Protein AF-A0A846G7L5-F1 (afdb_monomer_lite)

pLDDT: mean 90.33, std 10.35, range [46.09, 96.69]

Sequence (56 aa):
MPNQIPEQIASMAALEPKAKVQHYKYTPKPLAKLDADVLVTYTGVCAKDVHMIDND

Secondary structure (DSSP, 8-state):
---PPPSSEEEEE-SSTTPPPEEEEEPPPP--TT------S-----HHHHHHHHT-

Foldseek 3Di:
DPPDDDQKDWDWDQPAAPRGTDIDIDGDDPADPPRDDDDDPDDDDDVVVNCVSNVD

Structure (mmCIF, N/CA/C/O backbone):
data_AF-A0A846G7L5-F1
#
_entry.id   AF-A0A846G7L5-F1
#
loop_
_atom_site.group_PDB
_atom_site.id
_atom_site.type_symbol
_atom_site.label_atom_id
_atom_site.label_alt_id
_atom_site.label_comp_id
_atom_site.label_asym_id
_atom_site.label_entity_id
_atom_site.label_seq_id
_atom_site.pdbx_PDB_ins_code
_atom_site.Cartn_x
_atom_site.Cartn_y
_atom_site.Cartn_z
_atom_site.occupancy
_atom_site.B_iso_or_equiv
_atom_site.auth_seq_id
_atom_site.auth_comp_id
_atom_site.auth_asym_id
_atom_site.auth_atom_id
_atom_site.pdbx_PDB_model_num
ATOM 1 N N . MET A 1 1 ? -8.175 -15.826 17.743 1.00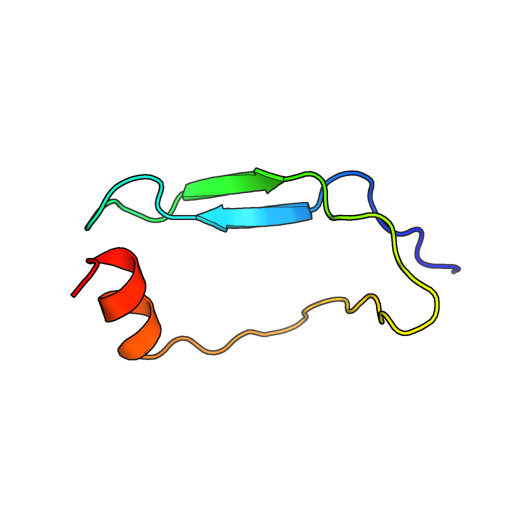 46.09 1 MET A N 1
ATOM 2 C CA . MET A 1 1 ? -7.265 -14.907 18.459 1.00 46.09 1 MET A CA 1
ATOM 3 C C . MET A 1 1 ? -7.658 -13.509 18.021 1.00 46.09 1 MET A C 1
ATOM 5 O O . MET A 1 1 ? -7.825 -13.348 16.817 1.00 46.09 1 MET A O 1
ATOM 9 N N . PRO A 1 2 ? -7.927 -12.546 18.915 1.00 49.88 2 PRO A N 1
ATOM 10 C CA . PRO A 1 2 ? -8.151 -11.181 18.461 1.00 49.88 2 PRO A CA 1
ATOM 11 C C . PRO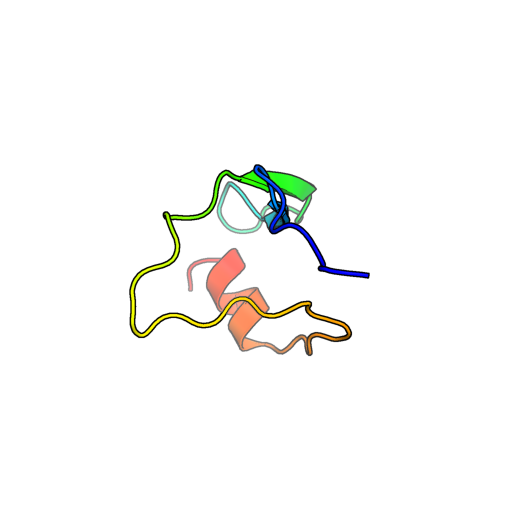 A 1 2 ? -6.839 -10.709 17.827 1.00 49.88 2 PRO A C 1
ATOM 13 O O . PRO A 1 2 ? -5.837 -10.574 18.523 1.00 49.88 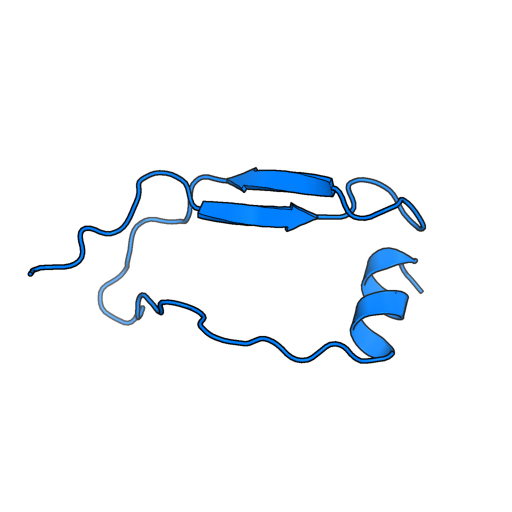2 PRO A O 1
ATOM 16 N N . ASN A 1 3 ? -6.820 -10.568 16.500 1.00 60.16 3 ASN A N 1
ATOM 17 C CA . ASN A 1 3 ? -5.704 -9.952 15.791 1.00 60.16 3 ASN A CA 1
ATOM 18 C C . ASN A 1 3 ? -5.596 -8.522 16.322 1.00 60.16 3 ASN A C 1
ATOM 20 O O . ASN A 1 3 ? -6.443 -7.685 16.017 1.00 60.16 3 ASN A O 1
ATOM 24 N N . GLN A 1 4 ? -4.612 -8.260 17.180 1.00 70.31 4 GLN A N 1
ATOM 25 C CA . GLN A 1 4 ? -4.276 -6.892 17.542 1.00 70.31 4 GLN A CA 1
ATOM 26 C C . GLN A 1 4 ? -3.725 -6.201 16.300 1.00 70.31 4 GLN A C 1
ATOM 28 O O . GLN A 1 4 ? -2.847 -6.736 15.622 1.00 70.31 4 GLN A O 1
ATOM 33 N N . ILE A 1 5 ? -4.255 -5.013 16.025 1.00 75.94 5 ILE A N 1
ATOM 34 C CA . ILE A 1 5 ? -3.746 -4.145 14.970 1.00 75.94 5 ILE A CA 1
ATOM 35 C C . ILE A 1 5 ? -2.323 -3.738 15.380 1.00 75.94 5 ILE A C 1
ATOM 37 O O . ILE A 1 5 ? -2.146 -3.221 16.488 1.00 75.94 5 ILE A O 1
ATOM 41 N N . PRO A 1 6 ? -1.300 -4.004 14.552 1.00 84.06 6 PRO A N 1
ATOM 42 C CA . PRO A 1 6 ? 0.073 -3.669 14.894 1.00 84.06 6 PRO A CA 1
ATOM 43 C C . PRO A 1 6 ? 0.281 -2.147 14.888 1.00 84.06 6 PRO A C 1
ATOM 45 O O . PRO A 1 6 ? -0.258 -1.438 14.042 1.00 84.06 6 PRO A O 1
ATOM 48 N N . GLU A 1 7 ? 1.119 -1.642 15.798 1.00 86.69 7 GLU A N 1
ATOM 49 C CA . GLU A 1 7 ? 1.466 -0.209 15.867 1.00 86.69 7 GLU A CA 1
ATOM 50 C C . GLU A 1 7 ? 2.234 0.283 14.628 1.00 86.69 7 GLU A C 1
ATOM 52 O O . GLU A 1 7 ? 2.231 1.474 14.308 1.00 86.69 7 GLU A O 1
ATOM 57 N N . GLN A 1 8 ? 2.911 -0.633 13.931 1.00 92.69 8 GLN A N 1
ATOM 58 C CA . GLN A 1 8 ? 3.627 -0.364 12.690 1.00 92.69 8 GLN A CA 1
ATOM 59 C C . GLN A 1 8 ? 3.324 -1.437 11.650 1.00 92.69 8 GLN A C 1
ATOM 61 O O . GLN A 1 8 ? 3.354 -2.633 11.944 1.00 92.69 8 GLN A O 1
ATOM 66 N N . ILE A 1 9 ? 3.110 -1.003 10.412 1.00 93.94 9 ILE A N 1
ATOM 67 C CA . ILE A 1 9 ? 2.873 -1.875 9.265 1.00 93.94 9 ILE A CA 1
ATOM 68 C C . ILE A 1 9 ? 4.169 -2.001 8.468 1.00 93.94 9 ILE A C 1
ATOM 70 O O . ILE A 1 9 ? 4.783 -1.001 8.094 1.00 93.94 9 ILE A O 1
ATOM 74 N N . ALA A 1 10 ? 4.591 -3.241 8.215 1.00 95.00 10 ALA A N 1
ATOM 75 C CA . ALA A 1 10 ? 5.702 -3.543 7.321 1.00 95.00 10 ALA A CA 1
ATOM 76 C C . ALA A 1 10 ? 5.219 -3.551 5.864 1.00 95.00 10 ALA A C 1
ATOM 78 O O . ALA A 1 10 ? 4.211 -4.170 5.538 1.00 95.00 10 ALA A O 1
ATOM 79 N N . SER A 1 11 ? 5.951 -2.863 4.995 1.00 95.06 11 SER A N 1
ATOM 80 C CA . SER A 1 11 ? 5.586 -2.605 3.602 1.00 95.06 11 SER A CA 1
ATOM 81 C C . SER A 1 11 ? 6.829 -2.511 2.711 1.00 95.06 11 SER A C 1
ATOM 83 O O . SER A 1 11 ? 7.961 -2.633 3.191 1.00 95.06 11 SER A O 1
ATOM 85 N N . MET A 1 12 ? 6.611 -2.297 1.414 1.00 95.88 12 MET A N 1
ATOM 86 C CA . MET A 1 12 ? 7.648 -2.004 0.426 1.00 95.88 12 MET A CA 1
ATOM 87 C C . MET A 1 12 ? 7.372 -0.622 -0.164 1.00 95.88 12 MET A C 1
ATOM 89 O O . MET A 1 12 ? 6.248 -0.363 -0.586 1.00 95.88 12 MET A O 1
ATOM 93 N N . ALA A 1 13 ? 8.375 0.253 -0.198 1.00 95.56 13 ALA A N 1
ATOM 94 C CA . ALA A 1 13 ? 8.231 1.614 -0.712 1.00 95.56 13 ALA A CA 1
ATOM 95 C C . ALA A 1 13 ? 9.439 2.024 -1.562 1.00 95.56 13 ALA A C 1
ATOM 97 O O . ALA A 1 13 ? 10.569 1.633 -1.265 1.00 95.56 13 ALA A O 1
ATOM 98 N N . ALA A 1 14 ? 9.199 2.833 -2.594 1.00 95.94 14 ALA A N 1
ATOM 99 C CA . ALA A 1 14 ? 10.228 3.613 -3.276 1.00 95.94 14 ALA A CA 1
ATOM 100 C C . ALA A 1 14 ? 10.216 5.029 -2.681 1.00 95.94 14 ALA A C 1
ATOM 102 O O . ALA A 1 14 ? 9.161 5.655 -2.614 1.00 95.94 14 ALA A O 1
ATOM 103 N N . LEU A 1 15 ? 11.363 5.506 -2.191 1.00 93.88 15 LEU A N 1
ATOM 104 C CA . LEU A 1 15 ? 11.457 6.821 -1.534 1.00 93.88 15 LEU A CA 1
ATOM 105 C C . LEU A 1 15 ? 11.827 7.954 -2.498 1.00 93.88 15 LEU A C 1
ATOM 107 O O . LEU A 1 15 ? 11.677 9.123 -2.159 1.00 93.88 15 LEU A O 1
ATOM 111 N N . GLU A 1 16 ? 12.302 7.603 -3.689 1.00 94.19 16 GLU A N 1
ATOM 112 C CA . GLU A 1 16 ? 12.694 8.528 -4.748 1.00 94.19 16 GLU A CA 1
ATOM 113 C C . GLU A 1 16 ? 12.172 7.997 -6.093 1.00 94.19 16 GLU A C 1
ATOM 115 O O . GLU A 1 16 ? 12.018 6.775 -6.238 1.00 94.19 16 GLU A O 1
ATOM 120 N N . PRO A 1 17 ? 11.913 8.870 -7.085 1.00 93.06 17 PRO A N 1
ATOM 121 C CA . PRO A 1 17 ? 11.469 8.439 -8.405 1.00 93.06 17 PRO A CA 1
ATOM 122 C C . PRO A 1 17 ? 12.444 7.437 -9.025 1.00 93.06 17 PRO A C 1
ATOM 124 O O . PRO A 1 17 ? 13.657 7.658 -9.004 1.00 93.06 17 PRO A O 1
ATOM 127 N N . LYS A 1 18 ? 11.917 6.352 -9.603 1.00 92.00 18 LYS A N 1
ATOM 128 C CA . LYS A 1 18 ? 12.702 5.280 -10.253 1.00 92.00 18 LYS A CA 1
ATOM 129 C C . LYS A 1 18 ? 13.634 4.505 -9.310 1.00 92.00 18 LYS A C 1
ATOM 131 O O . LYS A 1 18 ? 14.469 3.716 -9.766 1.00 92.00 18 LYS A O 1
ATOM 136 N N . ALA A 1 19 ? 13.530 4.713 -7.996 1.00 90.69 19 ALA A N 1
ATOM 137 C CA . ALA A 1 19 ? 14.304 3.956 -7.024 1.00 90.69 19 ALA A CA 1
ATOM 138 C C . ALA A 1 19 ? 13.776 2.523 -6.892 1.00 90.69 19 ALA A C 1
ATOM 140 O O . ALA A 1 19 ? 12.601 2.226 -7.113 1.00 90.69 19 ALA A O 1
ATOM 141 N N . LYS A 1 20 ? 14.654 1.613 -6.465 1.00 93.75 20 LYS A N 1
ATOM 142 C CA . LYS A 1 20 ? 14.233 0.256 -6.108 1.00 93.75 20 LYS A CA 1
ATOM 143 C C . LYS A 1 20 ? 13.354 0.306 -4.862 1.00 93.75 20 LYS A C 1
ATOM 145 O O . LYS A 1 20 ? 13.682 0.990 -3.894 1.00 93.75 20 LYS A O 1
ATOM 150 N N . VAL A 1 21 ? 12.277 -0.475 -4.870 1.00 94.62 21 VAL A N 1
ATOM 151 C CA . VAL A 1 21 ? 11.453 -0.667 -3.676 1.00 94.62 21 VAL A CA 1
ATOM 152 C C . VAL A 1 21 ? 12.270 -1.326 -2.567 1.00 94.62 21 VAL A C 1
ATOM 154 O O . VAL A 1 21 ? 13.011 -2.283 -2.801 1.00 94.62 21 VAL A O 1
ATOM 157 N N . GLN A 1 22 ? 12.121 -0.818 -1.351 1.00 96.25 22 GLN A N 1
ATOM 158 C CA . GLN A 1 22 ? 12.820 -1.299 -0.166 1.00 96.25 22 GLN A CA 1
ATOM 159 C C . GLN A 1 22 ? 11.8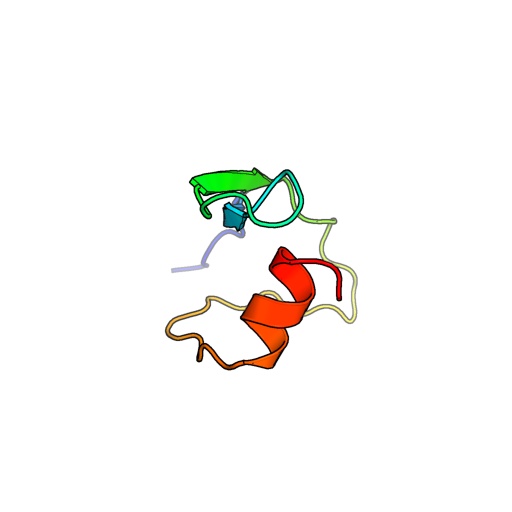56 -1.490 1.002 1.00 96.25 22 GLN A C 1
ATOM 161 O O . GLN A 1 22 ? 10.765 -0.916 1.021 1.00 96.25 22 GLN A O 1
ATOM 166 N N . HIS A 1 23 ? 12.265 -2.294 1.985 1.00 96.69 23 HIS A N 1
ATOM 167 C CA . HIS A 1 23 ? 11.479 -2.493 3.197 1.00 96.69 23 HIS A CA 1
ATOM 168 C C . HIS A 1 23 ? 11.254 -1.168 3.919 1.00 96.69 23 HIS A C 1
ATOM 170 O O . HIS A 1 23 ? 12.197 -0.436 4.220 1.00 96.69 23 HIS A O 1
ATOM 176 N N . TYR A 1 24 ? 9.995 -0.899 4.239 1.00 96.50 24 TYR A N 1
ATOM 177 C CA . TYR A 1 24 ? 9.581 0.314 4.916 1.00 96.50 24 TYR A CA 1
ATOM 178 C C . TYR A 1 24 ? 8.555 -0.001 5.999 1.00 96.50 24 TYR A C 1
ATOM 180 O O . TYR A 1 24 ? 7.672 -0.842 5.818 1.00 96.50 24 TYR A O 1
ATOM 188 N N . LYS A 1 25 ? 8.679 0.670 7.144 1.00 96.56 25 LYS A N 1
ATOM 189 C CA . LYS A 1 25 ? 7.728 0.569 8.251 1.00 96.56 25 LYS A CA 1
ATOM 190 C C . LYS A 1 25 ? 7.095 1.926 8.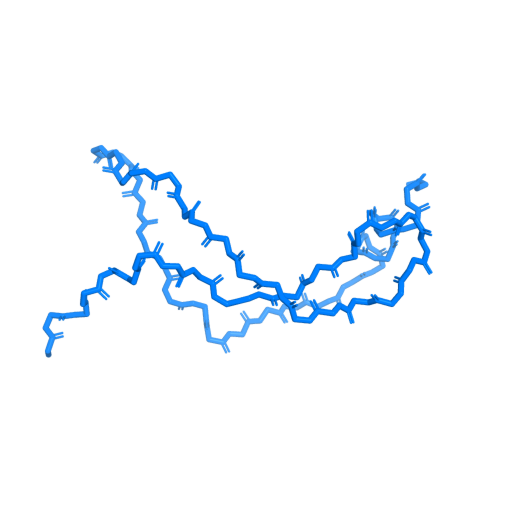477 1.00 96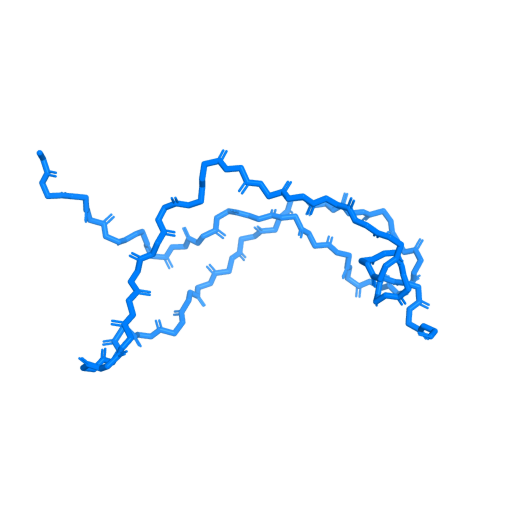.56 25 LYS A C 1
ATOM 192 O O . LYS A 1 25 ? 7.814 2.918 8.578 1.00 96.56 25 LYS A O 1
ATOM 197 N N . TYR A 1 26 ? 5.775 1.951 8.594 1.00 94.38 26 TYR A N 1
ATOM 198 C CA . TYR A 1 26 ? 5.035 3.171 8.890 1.00 94.38 26 TYR A CA 1
ATOM 199 C C . TYR A 1 26 ? 4.005 2.941 9.985 1.00 94.38 26 TYR A C 1
ATOM 201 O O . TYR A 1 26 ? 3.494 1.833 10.161 1.00 94.38 26 TYR A O 1
ATOM 209 N N . THR A 1 27 ? 3.698 4.008 10.716 1.00 94.31 27 THR A N 1
ATOM 210 C CA . THR A 1 27 ? 2.597 4.030 11.678 1.00 94.31 27 THR A CA 1
ATOM 211 C C . THR A 1 27 ? 1.313 4.388 10.931 1.00 94.31 27 THR A C 1
ATOM 213 O O . THR A 1 27 ? 1.250 5.467 10.332 1.00 94.31 27 THR A O 1
ATOM 216 N N . PRO A 1 28 ? 0.301 3.501 10.905 1.00 92.06 28 PRO A N 1
ATOM 217 C CA . PRO A 1 28 ? -0.970 3.806 10.267 1.00 92.06 28 PRO A CA 1
ATOM 218 C C . PRO A 1 28 ? -1.725 4.885 11.050 1.00 92.06 28 PRO A C 1
ATOM 220 O O . PRO A 1 28 ? -1.484 5.111 12.238 1.00 92.06 28 PRO A O 1
ATOM 223 N N . LYS A 1 29 ? -2.687 5.536 10.392 1.00 90.88 29 LYS A N 1
ATOM 224 C CA . LYS A 1 29 ? -3.634 6.404 11.101 1.00 90.88 29 LYS A CA 1
ATOM 225 C C . LYS A 1 29 ? -4.437 5.589 12.135 1.00 90.88 29 LYS A C 1
ATOM 227 O O . LYS A 1 29 ? -4.694 4.408 11.894 1.00 90.88 29 LYS A O 1
ATOM 232 N N . PRO A 1 30 ? -4.895 6.204 13.240 1.00 90.50 30 PRO A N 1
ATOM 233 C CA . PRO A 1 30 ? -5.842 5.559 14.145 1.00 90.50 30 PRO A CA 1
ATOM 234 C C . PRO A 1 30 ? -7.113 5.123 13.403 1.00 90.50 30 PRO A C 1
ATOM 236 O O . PRO A 1 30 ? -7.623 5.866 12.562 1.00 90.50 30 PRO A O 1
ATOM 239 N N . LEU A 1 31 ? -7.629 3.934 13.727 1.00 90.06 31 LEU A N 1
ATOM 240 C CA . LEU A 1 31 ? -8.818 3.375 13.084 1.00 90.06 31 LEU A CA 1
ATOM 241 C C . LEU A 1 31 ? -10.068 4.189 13.462 1.00 90.06 31 LEU A C 1
ATOM 243 O O . LEU A 1 31 ? -10.472 4.212 14.627 1.00 90.06 31 LEU A O 1
ATOM 247 N N . ALA A 1 32 ? -10.684 4.865 12.490 1.00 92.50 32 ALA A N 1
ATOM 248 C CA . ALA A 1 32 ? -11.933 5.586 12.708 1.00 92.50 32 ALA A CA 1
ATOM 249 C C . ALA A 1 32 ? -13.145 4.641 12.669 1.00 92.50 32 ALA A C 1
ATOM 251 O O . ALA A 1 32 ? -13.071 3.508 12.205 1.00 92.50 32 ALA A O 1
ATOM 252 N N . LYS A 1 33 ? -14.312 5.136 13.102 1.00 94.00 33 LYS A N 1
ATOM 253 C CA . LYS A 1 33 ? -15.556 4.345 13.202 1.00 94.00 33 LYS A CA 1
ATOM 254 C C . LYS A 1 33 ? -15.984 3.659 11.892 1.00 94.00 33 LYS A C 1
ATOM 256 O O . LYS A 1 33 ? -16.671 2.645 11.947 1.00 94.00 33 LYS A O 1
ATOM 261 N N . LEU A 1 34 ? -15.643 4.242 10.744 1.00 95.94 34 LEU A N 1
ATOM 262 C CA . LEU A 1 34 ? -16.005 3.730 9.416 1.00 95.94 34 LEU A CA 1
ATOM 263 C C . LEU A 1 34 ? -14.820 3.101 8.670 1.00 95.94 34 LEU A C 1
ATOM 265 O O . LEU A 1 34 ? -14.984 2.690 7.525 1.00 95.94 34 LEU A O 1
ATOM 269 N N . ASP A 1 35 ? -13.641 3.052 9.288 1.00 93.19 35 ASP A N 1
ATOM 270 C CA . ASP A 1 35 ? -12.485 2.393 8.696 1.00 93.19 35 ASP A CA 1
ATOM 271 C C . ASP A 1 35 ? -12.547 0.882 8.967 1.00 93.19 35 ASP A C 1
ATOM 273 O O . ASP A 1 35 ? -13.108 0.428 9.967 1.00 93.19 35 ASP A O 1
ATOM 277 N N . ALA A 1 36 ? -11.925 0.102 8.086 1.00 90.81 36 ALA A N 1
ATOM 278 C CA . ALA A 1 36 ? -11.690 -1.320 8.288 1.00 90.81 36 ALA A CA 1
ATOM 279 C C . ALA A 1 36 ? -10.183 -1.588 8.279 1.00 90.81 36 ALA A C 1
ATOM 281 O O . ALA A 1 36 ? -9.465 -1.054 7.432 1.00 90.81 36 ALA A O 1
ATOM 282 N N . ASP A 1 37 ? -9.722 -2.429 9.203 1.00 90.50 37 ASP A N 1
ATOM 283 C CA . ASP A 1 37 ? -8.366 -2.970 9.177 1.00 90.50 37 ASP A CA 1
ATOM 284 C C . ASP A 1 37 ? -8.359 -4.285 8.391 1.00 90.50 37 ASP A C 1
ATOM 286 O O . ASP A 1 37 ? -9.209 -5.154 8.611 1.00 90.50 37 ASP A O 1
ATOM 290 N N . VAL A 1 38 ? -7.433 -4.417 7.441 1.00 91.38 38 VAL A N 1
ATOM 291 C CA . VAL A 1 38 ? -7.395 -5.546 6.505 1.00 91.38 38 VAL A CA 1
ATOM 292 C C . VAL A 1 38 ? -6.008 -6.167 6.497 1.00 91.38 38 VAL A C 1
ATOM 294 O O . VAL A 1 38 ? -5.025 -5.535 6.115 1.00 91.38 38 VAL A O 1
ATOM 297 N N . LEU A 1 39 ? -5.945 -7.453 6.840 1.00 91.94 39 LEU A N 1
ATOM 298 C CA . LEU A 1 39 ? -4.744 -8.257 6.649 1.00 91.94 39 LEU A CA 1
ATOM 299 C C . LEU A 1 39 ? -4.610 -8.634 5.169 1.00 91.94 39 LEU A C 1
ATOM 301 O O . LEU A 1 39 ? -5.344 -9.483 4.663 1.00 91.94 39 LEU A O 1
ATOM 305 N N . VAL A 1 40 ? -3.656 -8.010 4.481 1.00 93.00 40 VAL A N 1
ATOM 306 C CA . VAL A 1 40 ? -3.370 -8.294 3.070 1.00 93.00 40 VAL A CA 1
ATOM 307 C C . VAL A 1 40 ? -2.682 -9.656 2.945 1.00 93.00 40 VAL A C 1
ATOM 309 O O . VAL A 1 40 ? -1.592 -9.858 3.474 1.00 93.00 40 VAL A O 1
ATOM 312 N N . THR A 1 41 ? -3.308 -10.592 2.229 1.00 95.44 41 THR A N 1
ATOM 313 C CA . THR A 1 41 ? -2.735 -11.918 1.927 1.00 95.44 41 THR A CA 1
ATOM 314 C C . THR A 1 41 ? -2.014 -11.941 0.583 1.00 95.44 41 THR A C 1
ATOM 316 O O . THR A 1 41 ? -0.964 -12.566 0.456 1.00 95.44 41 THR A O 1
ATOM 319 N N . TYR A 1 42 ? -2.557 -11.225 -0.406 1.00 96.44 42 TYR A N 1
ATOM 320 C CA . TYR A 1 42 ? -2.008 -11.093 -1.752 1.00 96.44 42 TYR A CA 1
ATOM 321 C C . TYR A 1 42 ? -2.284 -9.688 -2.294 1.00 96.44 42 TYR A C 1
ATOM 323 O O . TYR A 1 42 ? -3.345 -9.121 -2.036 1.00 96.44 42 TYR A O 1
ATOM 331 N N . THR A 1 43 ? -1.353 -9.151 -3.083 1.00 95.56 43 THR A N 1
ATOM 332 C CA . THR A 1 43 ? -1.543 -7.917 -3.856 1.00 95.56 43 THR A CA 1
ATOM 333 C C . THR A 1 43 ? -1.030 -8.125 -5.275 1.00 95.56 43 THR A C 1
ATOM 335 O O . THR A 1 43 ? 0.042 -8.697 -5.474 1.00 95.56 43 THR A O 1
ATOM 338 N N . GLY A 1 44 ? -1.816 -7.706 -6.264 1.00 96.00 44 GLY A N 1
ATOM 339 C CA . GLY A 1 44 ? -1.384 -7.711 -7.659 1.00 96.00 44 GLY A CA 1
ATOM 340 C C . GLY A 1 44 ? -0.407 -6.569 -7.931 1.00 96.00 44 GLY A C 1
ATOM 341 O O . GLY A 1 44 ? -0.437 -5.559 -7.233 1.00 96.00 44 GLY A O 1
ATOM 342 N N . VAL A 1 45 ? 0.433 -6.737 -8.952 1.00 95.06 45 VAL A N 1
ATOM 343 C CA . VAL A 1 45 ? 1.307 -5.683 -9.482 1.00 95.06 45 VAL A CA 1
ATOM 344 C C . VAL A 1 45 ? 0.954 -5.468 -10.947 1.00 95.06 45 VAL A C 1
ATOM 346 O O . VAL A 1 45 ? 0.746 -6.430 -11.690 1.00 95.06 45 VAL A O 1
ATOM 349 N N . CYS A 1 46 ? 0.879 -4.213 -11.365 1.00 95.69 46 CYS A N 1
ATOM 350 C CA . CYS A 1 46 ? 0.560 -3.816 -12.725 1.00 95.69 46 CYS A CA 1
ATOM 351 C C . CYS A 1 46 ? 1.422 -2.632 -13.186 1.00 95.69 46 CYS A C 1
ATOM 353 O O . CYS A 1 46 ? 2.166 -2.031 -12.415 1.00 95.69 46 CYS A O 1
ATOM 355 N N . ALA A 1 47 ? 1.305 -2.267 -14.466 1.00 95.31 47 ALA A N 1
ATOM 356 C CA . ALA A 1 47 ? 2.068 -1.155 -15.035 1.00 95.31 47 ALA A CA 1
ATOM 357 C C . ALA A 1 47 ? 1.802 0.187 -14.327 1.00 95.31 47 ALA A C 1
ATOM 359 O O . ALA A 1 47 ? 2.711 1.001 -14.220 1.00 95.31 47 ALA A O 1
ATOM 360 N N . LYS A 1 48 ? 0.595 0.411 -13.780 1.00 95.69 48 LYS A N 1
ATOM 361 C CA . LYS A 1 48 ? 0.293 1.637 -13.016 1.00 95.69 48 LYS A CA 1
ATOM 362 C C . LYS A 1 48 ? 1.153 1.781 -11.761 1.00 95.69 48 LYS A C 1
ATOM 364 O O . LYS A 1 48 ? 1.451 2.906 -11.382 1.00 95.69 48 LYS A O 1
ATOM 369 N N . ASP A 1 49 ? 1.549 0.675 -11.136 1.00 93.75 49 ASP A N 1
ATOM 370 C CA . ASP A 1 49 ? 2.420 0.721 -9.959 1.00 93.75 49 ASP A CA 1
ATOM 371 C C . ASP A 1 49 ? 3.826 1.194 -10.345 1.00 93.75 49 ASP A C 1
ATOM 373 O O . ASP A 1 49 ? 4.431 1.986 -9.630 1.00 93.75 49 ASP A O 1
ATOM 377 N N . VAL A 1 50 ? 4.314 0.766 -11.516 1.00 93.38 50 VAL A N 1
ATOM 378 C CA . VAL A 1 50 ? 5.589 1.238 -12.078 1.00 93.38 50 VAL A CA 1
ATOM 379 C C . VAL A 1 50 ? 5.508 2.726 -12.394 1.00 93.38 50 VAL A C 1
ATOM 381 O O . VAL A 1 50 ? 6.378 3.469 -11.960 1.00 93.38 50 VAL A O 1
ATOM 384 N N . HIS A 1 51 ? 4.432 3.167 -13.051 1.00 94.25 51 HIS A N 1
ATOM 385 C CA . HIS A 1 51 ? 4.239 4.583 -13.366 1.00 94.25 51 HIS A CA 1
ATOM 386 C C . HIS A 1 51 ? 4.218 5.468 -12.111 1.00 94.25 51 HIS A C 1
ATOM 388 O O . HIS A 1 51 ? 4.844 6.523 -12.050 1.00 94.25 51 HIS A O 1
ATOM 394 N N . MET A 1 52 ? 3.575 4.989 -11.040 1.00 94.00 52 MET A N 1
ATOM 395 C CA . MET A 1 52 ? 3.570 5.699 -9.763 1.00 94.00 52 MET A CA 1
ATOM 396 C C . MET A 1 52 ? 4.971 5.790 -9.132 1.00 94.00 52 MET A C 1
ATOM 398 O O . MET A 1 52 ? 5.328 6.839 -8.601 1.00 94.00 52 MET A O 1
ATOM 402 N N . ILE A 1 53 ? 5.774 4.723 -9.201 1.00 94.12 53 ILE A N 1
ATOM 403 C CA . ILE A 1 53 ? 7.160 4.712 -8.697 1.00 94.12 53 ILE A CA 1
ATOM 404 C C . ILE A 1 53 ? 8.069 5.616 -9.538 1.00 94.12 53 ILE A C 1
ATOM 406 O O . ILE A 1 53 ? 8.946 6.294 -9.000 1.00 94.12 53 ILE A O 1
ATOM 410 N N . ASP A 1 54 ? 7.872 5.632 -10.851 1.00 91.81 54 ASP A N 1
ATOM 411 C CA . ASP A 1 54 ? 8.657 6.445 -11.778 1.00 91.81 54 ASP A CA 1
ATOM 412 C C . ASP A 1 54 ? 8.218 7.917 -11.784 1.00 91.81 54 ASP A C 1
ATOM 414 O O . ASP A 1 54 ? 8.986 8.775 -12.234 1.00 91.81 54 ASP A O 1
ATOM 418 N N . ASN A 1 55 ? 7.051 8.199 -11.189 1.00 88.50 55 ASN A N 1
ATOM 419 C CA . ASN A 1 55 ? 6.392 9.498 -11.115 1.00 88.50 55 ASN A CA 1
ATOM 420 C C . ASN A 1 55 ? 6.123 10.081 -12.513 1.00 88.50 55 ASN A C 1
ATOM 422 O O . ASN A 1 55 ? 6.516 11.217 -12.801 1.00 88.50 55 ASN A O 1
ATOM 426 N N . ASP A 1 56 ? 5.487 9.276 -13.372 1.00 82.62 56 ASP A N 1
ATOM 427 C CA . ASP A 1 56 ? 5.119 9.612 -14.754 1.00 82.62 56 ASP A CA 1
ATOM 428 C C . ASP A 1 56 ? 3.625 9.413 -15.093 1.00 82.62 56 ASP A C 1
ATOM 430 O O . ASP A 1 56 ? 2.875 8.763 -14.323 1.00 82.62 56 ASP A O 1
#

Radius of gyration: 14.14 Å; chains: 1; bounding box: 30×24×34 Å